Protein AF-A0A7W8DXW2-F1 (afdb_monomer)

Nearest PDB structures (foldseek):
  7f70-assembly1_A  TM=6.531E-01  e=9.860E+00  Mycobacterium tuberculosis H37Rv

Mean predicted aligned error: 8.29 Å

Structure (mmCIF, N/CA/C/O backbone):
data_AF-A0A7W8DXW2-F1
#
_entry.id   AF-A0A7W8DXW2-F1
#
loop_
_atom_site.group_PDB
_atom_site.id
_atom_site.type_symbol
_atom_site.label_atom_id
_atom_site.label_alt_id
_atom_site.label_comp_id
_atom_site.label_asym_id
_atom_site.label_entity_id
_atom_site.label_seq_id
_atom_site.pdbx_PDB_ins_code
_atom_site.Cartn_x
_atom_site.Cartn_y
_atom_site.Cartn_z
_atom_site.occupancy
_atom_site.B_iso_or_equiv
_atom_site.auth_seq_id
_atom_site.auth_comp_id
_atom_site.auth_asym_id
_atom_site.auth_atom_id
_atom_site.pdbx_PDB_model_num
ATOM 1 N N . MET A 1 1 ? 14.087 0.567 0.813 1.00 67.38 1 MET A N 1
ATOM 2 C 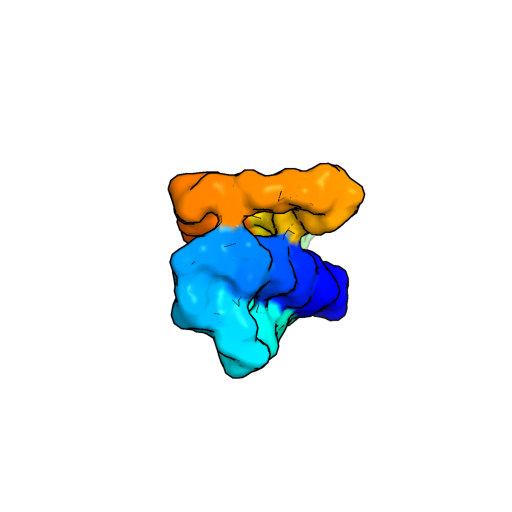CA . MET A 1 1 ? 12.805 1.213 1.202 1.00 67.38 1 MET A CA 1
ATOM 3 C C . MET A 1 1 ? 11.697 0.227 1.601 1.00 67.38 1 MET A C 1
ATOM 5 O O . MET A 1 1 ? 10.748 0.644 2.256 1.00 67.38 1 MET A O 1
ATOM 9 N N . ALA A 1 2 ? 11.820 -1.075 1.307 1.00 77.50 2 ALA A N 1
ATOM 10 C CA . ALA A 1 2 ? 10.806 -2.087 1.636 1.00 77.50 2 ALA A CA 1
ATOM 11 C C . ALA A 1 2 ? 10.396 -2.148 3.125 1.00 77.50 2 ALA A C 1
ATOM 13 O O . ALA A 1 2 ? 9.208 -2.190 3.428 1.00 77.50 2 ALA A O 1
ATOM 14 N N . MET A 1 3 ? 11.352 -2.069 4.063 1.00 78.19 3 MET A N 1
ATOM 15 C CA . MET A 1 3 ? 11.050 -2.055 5.508 1.00 78.19 3 MET A CA 1
ATOM 16 C C . MET A 1 3 ? 10.261 -0.812 5.947 1.00 78.19 3 MET A C 1
ATOM 18 O O . MET A 1 3 ? 9.395 -0.904 6.813 1.00 78.19 3 MET A O 1
ATOM 22 N N . MET A 1 4 ? 10.509 0.340 5.317 1.00 80.81 4 MET A N 1
ATOM 23 C CA . MET A 1 4 ? 9.735 1.563 5.553 1.00 80.81 4 MET A CA 1
ATOM 24 C C . MET A 1 4 ? 8.309 1.423 5.000 1.00 80.81 4 MET A C 1
ATOM 26 O O . MET A 1 4 ? 7.354 1.831 5.656 1.00 80.81 4 MET A O 1
ATOM 30 N N . GLY A 1 5 ? 8.159 0.770 3.842 1.00 78.69 5 GLY A N 1
ATOM 31 C CA . GLY A 1 5 ? 6.861 0.385 3.284 1.00 78.69 5 GLY A CA 1
ATOM 32 C C . GLY A 1 5 ? 6.086 -0.575 4.188 1.00 78.69 5 GLY A C 1
ATOM 33 O O . GLY A 1 5 ? 4.898 -0.368 4.406 1.00 78.69 5 GLY A O 1
ATOM 34 N N . ALA A 1 6 ? 6.753 -1.571 4.781 1.00 82.44 6 ALA A N 1
ATOM 35 C CA . ALA A 1 6 ? 6.140 -2.490 5.744 1.00 82.44 6 ALA A CA 1
ATOM 36 C C . ALA A 1 6 ? 5.638 -1.757 6.995 1.00 82.44 6 ALA A C 1
ATOM 38 O O . ALA A 1 6 ? 4.478 -1.908 7.376 1.00 82.44 6 ALA A O 1
ATOM 39 N N . ALA A 1 7 ? 6.485 -0.918 7.601 1.00 84.38 7 ALA A N 1
ATOM 40 C CA . ALA A 1 7 ? 6.098 -0.104 8.750 1.00 84.38 7 ALA A CA 1
ATOM 41 C C . ALA A 1 7 ? 4.913 0.816 8.409 1.00 84.38 7 ALA A C 1
ATOM 43 O O . ALA A 1 7 ? 3.934 0.862 9.149 1.00 84.38 7 ALA A O 1
ATOM 44 N N . GLY A 1 8 ? 4.948 1.479 7.248 1.00 83.19 8 GLY A N 1
ATOM 45 C CA . GLY A 1 8 ? 3.834 2.288 6.757 1.00 83.19 8 GLY A CA 1
ATOM 46 C C . GLY A 1 8 ? 2.549 1.478 6.559 1.00 83.19 8 GLY A C 1
ATOM 47 O O . GLY A 1 8 ? 1.489 1.874 7.039 1.00 83.19 8 GLY A O 1
ATOM 48 N N . GLY A 1 9 ? 2.638 0.315 5.912 1.00 82.38 9 GLY A N 1
ATOM 49 C CA . GLY A 1 9 ? 1.504 -0.583 5.700 1.00 82.38 9 GLY A CA 1
ATOM 50 C C . GLY A 1 9 ? 0.884 -1.082 7.002 1.00 82.38 9 GLY A C 1
ATOM 51 O O . GLY A 1 9 ? -0.334 -1.200 7.080 1.00 82.38 9 GLY A O 1
ATOM 52 N N . LEU A 1 10 ? 1.693 -1.289 8.046 1.00 84.50 10 LEU A N 1
ATOM 53 C CA . LEU A 1 10 ? 1.200 -1.609 9.385 1.00 84.50 10 LEU A CA 1
ATOM 54 C C . LEU A 1 10 ? 0.368 -0.464 9.983 1.00 84.50 10 LEU A C 1
ATOM 56 O O . LEU A 1 10 ? -0.689 -0.723 10.549 1.00 84.50 10 LEU A O 1
ATOM 60 N N . PHE A 1 11 ? 0.789 0.796 9.824 1.00 84.00 11 PHE A N 1
ATOM 61 C CA . PHE A 1 11 ? -0.003 1.946 10.282 1.00 84.00 11 PHE A CA 1
ATOM 62 C C . PHE A 1 11 ? -1.313 2.099 9.512 1.00 84.00 11 PHE A C 1
ATOM 64 O O . PHE A 1 11 ? -2.343 2.383 10.121 1.00 84.00 11 PHE A O 1
ATOM 71 N N . VAL A 1 12 ? -1.297 1.875 8.194 1.00 82.38 12 VAL A N 1
ATOM 72 C CA . VAL A 1 12 ? -2.527 1.870 7.387 1.00 82.38 12 VAL A CA 1
ATOM 73 C C . VAL A 1 12 ? -3.462 0.771 7.860 1.00 82.38 12 VAL A C 1
ATOM 75 O O . VAL A 1 12 ? -4.630 1.024 8.125 1.00 82.38 12 VAL A O 1
ATOM 78 N N . ALA A 1 13 ? -2.946 -0.435 8.048 1.00 83.69 13 ALA A N 1
ATOM 79 C CA . ALA A 1 13 ? -3.723 -1.553 8.543 1.00 83.69 13 ALA A CA 1
ATOM 80 C C . ALA A 1 13 ? -4.303 -1.313 9.948 1.00 83.69 13 ALA A C 1
ATOM 82 O O . ALA A 1 13 ? -5.477 -1.585 10.184 1.00 83.69 13 ALA A O 1
ATOM 83 N N . ALA A 1 14 ? -3.518 -0.742 10.863 1.00 84.12 14 ALA A N 1
ATOM 84 C CA . ALA A 1 14 ? -3.984 -0.366 12.194 1.00 84.12 14 ALA A CA 1
ATOM 85 C C . ALA A 1 14 ? -5.082 0.711 12.137 1.00 84.12 14 ALA A C 1
ATOM 87 O O . ALA A 1 14 ? -6.058 0.644 12.882 1.00 84.12 14 ALA A O 1
ATOM 88 N N . HIS A 1 15 ? -4.959 1.681 11.227 1.00 82.44 15 HIS A N 1
ATOM 89 C CA . HIS A 1 15 ? -5.999 2.677 10.982 1.00 82.44 15 HIS A CA 1
ATOM 90 C C . HIS A 1 15 ? -7.285 2.040 10.437 1.00 82.44 15 HIS A C 1
ATOM 92 O O . HIS A 1 15 ? -8.373 2.356 10.914 1.00 82.44 15 HIS A O 1
ATOM 98 N N . LEU A 1 16 ? -7.165 1.107 9.487 1.00 82.00 16 LEU A N 1
ATOM 99 C CA . LEU A 1 16 ? -8.301 0.366 8.936 1.00 82.00 16 LEU A CA 1
ATOM 100 C C . LEU A 1 16 ? -9.003 -0.487 10.004 1.00 82.00 16 LEU A C 1
ATOM 102 O O . LEU A 1 16 ? -10.231 -0.519 10.037 1.00 82.00 16 LEU A O 1
ATOM 106 N N . GLY A 1 17 ? -8.242 -1.102 10.912 1.00 78.88 17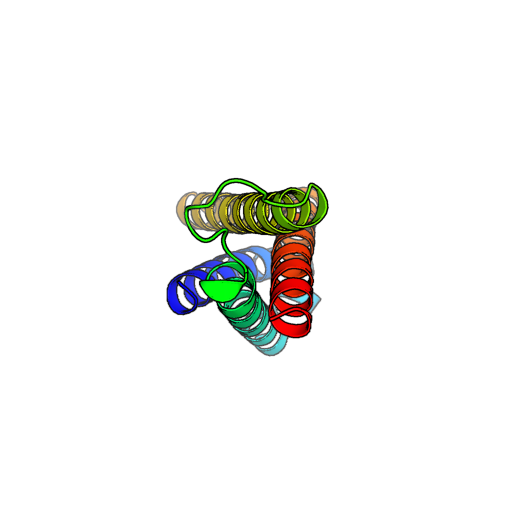 GLY A N 1
ATOM 107 C CA . GLY A 1 17 ? -8.773 -1.892 12.023 1.00 78.88 17 GLY A CA 1
ATOM 108 C C . GLY A 1 17 ? -9.462 -1.080 13.126 1.00 78.88 17 GLY A C 1
ATOM 109 O O . GLY A 1 17 ? -10.246 -1.643 13.884 1.00 78.88 17 GLY A O 1
ATOM 110 N N . ARG A 1 18 ? -9.219 0.238 13.209 1.00 77.12 18 ARG A N 1
ATOM 111 C CA . ARG A 1 18 ? -9.979 1.162 14.079 1.00 77.12 18 ARG A CA 1
ATOM 112 C C . ARG A 1 18 ? -11.321 1.589 13.470 1.00 77.12 18 ARG A C 1
ATOM 114 O O . ARG A 1 18 ? -12.130 2.194 14.171 1.00 77.12 18 ARG A O 1
ATOM 121 N N . GLY A 1 19 ? -11.541 1.345 12.178 1.00 69.50 19 GLY A N 1
ATOM 122 C CA . GLY A 1 19 ? -12.797 1.660 11.500 1.00 69.50 19 GLY A CA 1
ATOM 123 C C . GLY A 1 19 ? -13.908 0.663 11.838 1.00 69.50 19 GLY A C 1
ATOM 124 O O . GLY A 1 19 ? -13.654 -0.456 12.268 1.00 69.50 19 GLY A O 1
ATOM 125 N N . SER A 1 20 ? -15.162 1.039 11.584 1.00 61.94 20 SER A N 1
ATOM 126 C CA . SER A 1 20 ? -16.353 0.215 11.865 1.00 61.94 20 SER A CA 1
ATOM 127 C C . SER A 1 20 ? -16.544 -1.001 10.940 1.00 61.94 20 SER A C 1
ATOM 129 O O . SER A 1 20 ? -17.627 -1.579 10.889 1.00 61.94 20 SER A O 1
ATOM 131 N N . VAL A 1 21 ? -15.512 -1.392 10.187 1.00 64.38 21 VAL A N 1
ATOM 132 C CA . VAL A 1 21 ? -15.542 -2.542 9.278 1.00 64.38 21 VAL A CA 1
ATOM 133 C C . VAL A 1 21 ? -14.830 -3.707 9.960 1.00 64.38 21 VAL A C 1
ATOM 135 O O . VAL A 1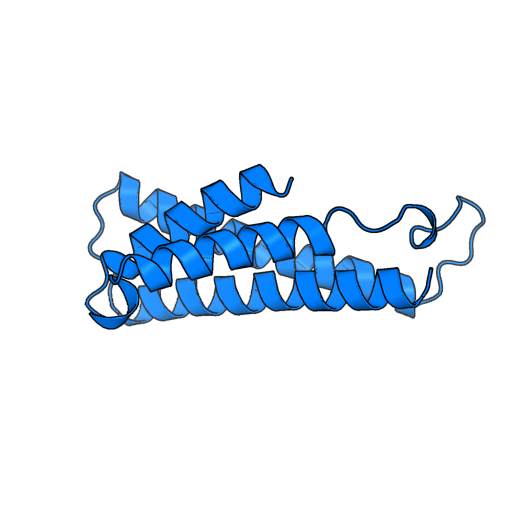 21 ? -13.606 -3.803 9.907 1.00 64.38 21 VAL A O 1
ATOM 138 N N . GLU A 1 22 ? -15.595 -4.610 10.577 1.00 67.94 22 GLU A N 1
ATOM 139 C CA . GLU A 1 22 ? -15.068 -5.740 11.368 1.00 67.94 22 GLU A CA 1
ATOM 140 C C . GLU A 1 22 ? -14.035 -6.585 10.606 1.00 67.94 22 GLU A C 1
ATOM 142 O O . GLU A 1 22 ? -13.041 -7.032 11.176 1.00 67.94 22 GLU A O 1
ATOM 147 N N . LEU A 1 23 ? -14.213 -6.739 9.288 1.00 66.19 23 LEU A N 1
ATOM 148 C CA . LEU A 1 23 ? -13.301 -7.502 8.436 1.00 66.19 23 LEU A CA 1
ATOM 149 C C . LEU A 1 23 ? -11.881 -6.905 8.375 1.00 66.19 23 LEU A C 1
ATOM 151 O O . LEU A 1 23 ? -10.914 -7.642 8.208 1.00 66.19 23 LEU A O 1
ATOM 155 N N . LEU A 1 24 ? -11.733 -5.586 8.517 1.00 74.00 24 LEU A N 1
ATOM 156 C CA . LEU A 1 24 ? -10.435 -4.906 8.428 1.00 74.00 24 LEU A CA 1
ATOM 157 C C . LEU A 1 24 ? -9.636 -4.960 9.739 1.00 74.00 24 LEU A C 1
ATOM 159 O O . LEU A 1 24 ? -8.432 -4.709 9.726 1.00 74.00 24 LEU A O 1
ATOM 163 N N . GLY A 1 25 ? -10.283 -5.313 10.853 1.00 73.94 25 GLY A N 1
ATOM 164 C CA . GLY A 1 25 ? -9.648 -5.438 12.166 1.00 73.94 25 GLY A CA 1
ATOM 165 C C . GLY A 1 25 ? -8.957 -6.778 12.415 1.00 73.94 25 GLY A C 1
ATOM 166 O O . GLY A 1 25 ? -8.231 -6.914 13.400 1.00 73.94 25 GLY A O 1
ATOM 167 N N . PHE A 1 26 ? -9.149 -7.780 11.549 1.00 82.69 26 PHE A N 1
ATOM 168 C CA . PHE A 1 26 ? -8.542 -9.091 11.767 1.00 82.69 26 PHE A CA 1
ATOM 169 C C . PHE A 1 26 ? -7.006 -9.030 11.662 1.00 82.69 26 PHE A C 1
ATOM 171 O O . PHE A 1 26 ? -6.481 -8.519 10.668 1.00 82.69 26 PHE A O 1
ATOM 178 N N . PRO A 1 27 ? -6.261 -9.650 12.602 1.00 77.38 27 PRO A N 1
ATOM 179 C CA . PRO A 1 27 ? -4.796 -9.670 12.574 1.00 77.38 27 PRO A CA 1
ATOM 180 C C . PRO A 1 27 ? -4.207 -10.191 11.257 1.00 77.38 27 PRO A C 1
ATOM 182 O O . PRO A 1 27 ? -3.169 -9.713 10.808 1.00 77.38 27 PRO A O 1
ATOM 185 N N . VAL A 1 28 ? -4.892 -11.139 10.605 1.00 80.62 28 VAL A N 1
ATOM 186 C CA . VAL A 1 28 ? -4.480 -11.677 9.300 1.00 80.62 28 VAL A CA 1
ATOM 187 C C . VAL A 1 28 ? -4.572 -10.637 8.181 1.00 80.62 28 VAL A C 1
ATOM 189 O O . VAL A 1 28 ? -3.695 -10.594 7.324 1.00 80.62 28 VAL A O 1
ATOM 192 N N . VAL A 1 29 ? -5.584 -9.765 8.203 1.00 78.31 29 VAL A N 1
ATOM 193 C CA . VAL A 1 29 ? -5.751 -8.692 7.209 1.00 78.31 29 VAL A CA 1
ATOM 194 C C . VAL A 1 29 ? -4.690 -7.620 7.415 1.00 78.31 29 VAL A C 1
ATOM 196 O O . VAL A 1 29 ? -4.101 -7.142 6.447 1.00 78.31 29 VAL A O 1
ATOM 199 N N . ILE A 1 30 ? -4.377 -7.314 8.676 1.00 81.56 30 ILE A N 1
ATOM 200 C CA . ILE A 1 30 ? -3.305 -6.386 9.032 1.00 81.56 30 ILE A CA 1
ATOM 201 C C . ILE A 1 30 ? -1.951 -6.907 8.541 1.00 81.56 30 ILE A C 1
ATOM 203 O O . ILE A 1 30 ? -1.231 -6.199 7.836 1.00 81.56 30 ILE A O 1
ATOM 207 N N . LEU A 1 31 ? -1.641 -8.171 8.839 1.00 81.00 31 LEU A N 1
ATOM 208 C CA . LEU A 1 31 ? -0.418 -8.826 8.385 1.00 81.00 31 LEU A CA 1
ATOM 209 C C . LEU A 1 31 ? -0.327 -8.857 6.852 1.00 81.00 31 LEU A C 1
ATOM 211 O O . LEU A 1 31 ? 0.720 -8.537 6.288 1.00 81.00 31 LEU A O 1
ATOM 215 N N . ALA A 1 32 ? -1.426 -9.197 6.174 1.00 82.94 32 ALA A N 1
ATOM 216 C CA . ALA A 1 32 ? -1.487 -9.226 4.718 1.00 82.94 32 ALA A CA 1
ATOM 217 C C . ALA A 1 32 ? -1.226 -7.842 4.108 1.00 82.94 32 ALA A C 1
ATOM 219 O O . ALA A 1 32 ? -0.431 -7.735 3.178 1.00 82.94 32 ALA A O 1
ATOM 220 N N . ALA A 1 33 ? -1.825 -6.778 4.651 1.00 83.69 33 ALA A N 1
ATOM 221 C CA . ALA A 1 33 ? -1.605 -5.408 4.190 1.00 83.69 33 ALA A CA 1
ATOM 222 C C . ALA A 1 33 ? -0.150 -4.950 4.392 1.00 83.69 33 ALA A C 1
ATOM 224 O O . ALA A 1 33 ? 0.430 -4.338 3.494 1.00 83.69 33 ALA A O 1
ATOM 225 N N . THR A 1 34 ? 0.473 -5.295 5.523 1.00 81.38 34 THR A N 1
ATOM 226 C CA . THR A 1 34 ? 1.895 -5.025 5.788 1.00 81.38 34 THR A CA 1
ATOM 227 C C . THR A 1 34 ? 2.814 -5.742 4.798 1.00 81.38 34 THR A C 1
ATOM 229 O O . THR A 1 34 ? 3.709 -5.116 4.226 1.00 81.38 34 THR A O 1
ATOM 232 N N . ILE A 1 35 ? 2.589 -7.037 4.553 1.00 83.31 35 ILE A N 1
ATOM 233 C CA . ILE A 1 35 ? 3.371 -7.824 3.585 1.00 83.31 35 ILE A CA 1
ATOM 234 C C . ILE A 1 35 ? 3.161 -7.288 2.167 1.00 83.31 35 ILE A C 1
ATOM 236 O O . ILE A 1 35 ? 4.110 -7.143 1.401 1.00 83.31 35 ILE A O 1
ATOM 240 N N . TYR A 1 36 ? 1.926 -6.942 1.819 1.00 83.75 36 TYR A N 1
ATOM 241 C CA . TYR A 1 36 ? 1.590 -6.368 0.526 1.00 83.75 36 TYR A CA 1
ATOM 242 C C . TYR A 1 36 ? 2.331 -5.045 0.277 1.00 83.75 36 TYR A C 1
ATOM 244 O O . TYR A 1 36 ? 2.939 -4.860 -0.778 1.00 83.75 36 TYR A O 1
ATOM 252 N N . ALA 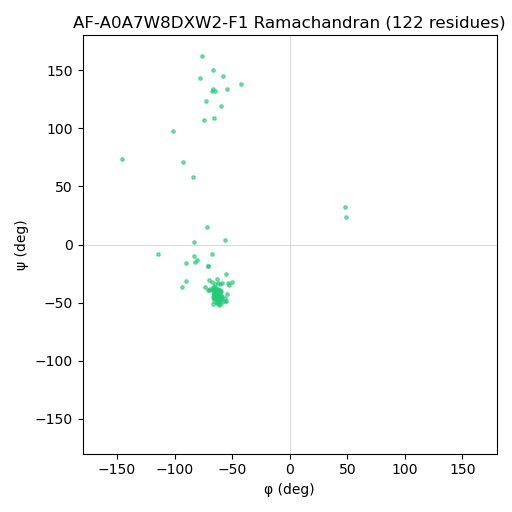A 1 37 ? 2.377 -4.167 1.283 1.00 82.69 37 ALA A N 1
ATOM 253 C CA . ALA A 1 37 ? 3.148 -2.926 1.252 1.00 82.69 37 ALA A CA 1
ATOM 254 C C . ALA A 1 37 ? 4.650 -3.175 1.084 1.00 82.69 37 ALA A C 1
ATOM 256 O O . ALA A 1 37 ? 5.301 -2.524 0.267 1.00 82.69 37 ALA A O 1
ATOM 257 N N . PHE A 1 38 ? 5.193 -4.133 1.842 1.00 81.31 38 PHE A N 1
ATOM 258 C CA . PHE A 1 38 ? 6.592 -4.542 1.749 1.00 81.31 38 PHE A CA 1
ATOM 259 C C . PHE A 1 38 ? 6.942 -4.967 0.321 1.00 81.31 38 PHE A C 1
ATOM 261 O O . PHE A 1 38 ? 7.916 -4.474 -0.247 1.00 81.31 38 PHE A O 1
ATOM 268 N N . ILE A 1 39 ? 6.113 -5.828 -0.276 1.00 80.31 39 ILE A N 1
ATOM 269 C CA . ILE A 1 39 ? 6.292 -6.313 -1.645 1.00 80.31 39 ILE A CA 1
ATOM 270 C C . ILE A 1 39 ? 6.221 -5.153 -2.640 1.00 80.31 39 ILE A C 1
ATOM 272 O O . ILE A 1 39 ? 7.086 -5.057 -3.504 1.00 80.31 39 ILE A O 1
ATOM 276 N N . GLY A 1 40 ? 5.244 -4.249 -2.528 1.00 79.69 40 GLY A N 1
ATOM 277 C CA . GLY A 1 40 ? 5.142 -3.115 -3.451 1.00 79.69 40 GLY A CA 1
ATOM 278 C C . GLY A 1 40 ? 6.329 -2.166 -3.383 1.00 79.69 40 GLY A C 1
ATOM 279 O O . GLY A 1 40 ? 6.915 -1.865 -4.420 1.00 79.69 40 GLY A O 1
ATOM 280 N N . PHE A 1 41 ? 6.749 -1.782 -2.177 1.00 77.38 41 PHE A N 1
ATOM 281 C CA . PHE A 1 41 ? 7.899 -0.895 -1.999 1.00 77.38 41 PHE A CA 1
ATOM 282 C C . PHE A 1 41 ? 9.216 -1.559 -2.404 1.00 77.38 41 PHE A C 1
ATOM 284 O O . PHE A 1 41 ? 10.109 -0.873 -2.892 1.00 77.38 41 PHE A O 1
ATOM 291 N N . TYR A 1 42 ? 9.347 -2.876 -2.228 1.00 76.00 42 TYR A N 1
ATOM 292 C CA . TYR A 1 42 ? 10.486 -3.628 -2.750 1.00 76.00 42 TYR A CA 1
ATOM 293 C C . TYR A 1 42 ? 10.472 -3.650 -4.281 1.00 76.00 42 TYR A C 1
ATOM 295 O O . TYR A 1 42 ? 11.440 -3.285 -4.935 1.00 76.00 42 TYR A O 1
ATOM 303 N N . LEU A 1 43 ? 9.343 -4.033 -4.876 1.00 72.94 43 LEU A N 1
ATOM 304 C CA . LEU A 1 43 ? 9.257 -4.258 -6.310 1.00 72.94 43 LEU A CA 1
ATOM 305 C C . LEU A 1 43 ? 9.271 -2.963 -7.127 1.00 72.94 43 LEU A C 1
ATOM 307 O O . LEU A 1 43 ? 9.821 -3.000 -8.228 1.00 72.94 43 LEU A O 1
ATOM 311 N N . GLY A 1 44 ? 8.650 -1.885 -6.644 1.00 68.75 44 GLY A N 1
ATOM 312 C CA . GLY A 1 44 ? 8.455 -0.638 -7.387 1.00 68.75 44 GLY A CA 1
ATOM 313 C C . GLY A 1 44 ? 9.570 0.395 -7.227 1.00 68.75 44 GLY A C 1
ATOM 314 O O . GLY A 1 44 ? 9.816 1.145 -8.173 1.00 68.75 44 GLY A O 1
ATOM 315 N N . ILE A 1 45 ? 10.240 0.443 -6.068 1.00 65.88 45 ILE A N 1
ATOM 316 C CA . ILE A 1 45 ? 11.304 1.426 -5.793 1.00 65.88 45 ILE A CA 1
ATOM 317 C C . ILE A 1 45 ? 12.688 0.860 -6.129 1.00 65.88 45 ILE A C 1
ATOM 319 O O . ILE A 1 45 ? 13.505 1.588 -6.687 1.00 65.88 45 ILE A O 1
ATOM 323 N N . ASP A 1 46 ? 12.940 -0.432 -5.884 1.00 61.97 46 ASP A N 1
ATOM 324 C CA . ASP A 1 46 ? 14.189 -1.092 -6.297 1.00 61.97 46 ASP A CA 1
ATOM 325 C C . ASP A 1 46 ? 14.079 -1.563 -7.763 1.00 61.97 46 ASP A C 1
ATOM 327 O O . ASP A 1 46 ? 14.156 -2.754 -8.088 1.00 61.97 46 ASP A O 1
ATOM 331 N N . LEU A 1 47 ? 13.818 -0.615 -8.671 1.00 62.03 47 LEU A N 1
ATOM 332 C CA . LEU A 1 47 ? 13.856 -0.868 -10.110 1.00 62.03 47 LEU A CA 1
ATOM 333 C C . LEU A 1 47 ? 15.314 -1.150 -10.524 1.00 62.03 47 LEU A C 1
ATOM 335 O O . LEU A 1 47 ? 16.196 -0.384 -10.129 1.00 62.03 47 LEU A O 1
ATOM 339 N N . PRO A 1 48 ? 15.600 -2.212 -11.307 1.00 55.19 48 PRO A N 1
ATOM 340 C CA . PRO A 1 48 ? 16.960 -2.497 -11.752 1.00 55.19 48 PRO A CA 1
ATOM 341 C C . PRO A 1 48 ? 17.565 -1.278 -12.469 1.00 55.19 48 PRO A C 1
ATOM 343 O O . PRO A 1 48 ? 16.896 -0.716 -13.342 1.00 55.19 48 PRO A O 1
ATOM 346 N N . PRO A 1 49 ? 18.815 -0.882 -12.159 1.00 55.19 49 PRO A N 1
ATOM 347 C CA . PRO A 1 49 ? 19.497 0.223 -12.835 1.00 55.19 49 PRO A CA 1
ATOM 348 C C . PRO A 1 49 ? 19.567 0.054 -14.356 1.00 55.19 49 PRO A C 1
ATOM 350 O O . PRO A 1 49 ? 19.612 1.046 -15.069 1.00 55.19 49 PRO A O 1
ATOM 353 N N . ASP A 1 50 ? 19.511 -1.182 -14.855 1.00 52.16 50 ASP A N 1
ATOM 3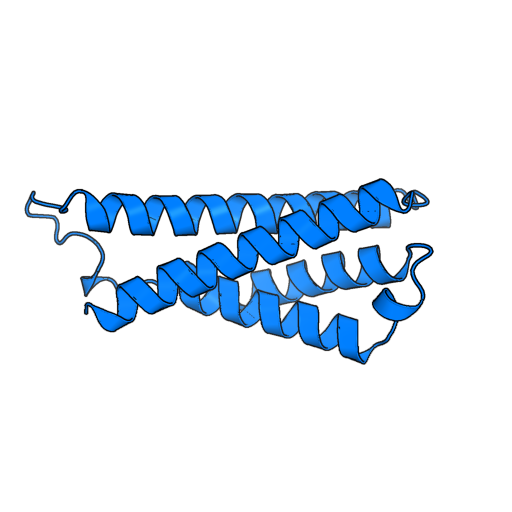54 C CA . ASP A 1 50 ? 19.510 -1.490 -16.290 1.00 52.16 50 ASP A CA 1
ATOM 355 C C . ASP A 1 50 ? 18.196 -1.102 -16.997 1.00 52.16 50 ASP A C 1
ATOM 357 O O . ASP A 1 50 ? 18.168 -0.942 -18.217 1.00 52.16 50 ASP A O 1
ATOM 361 N N . ALA A 1 51 ? 17.111 -0.902 -16.238 1.00 51.62 51 ALA A N 1
ATOM 362 C CA . ALA A 1 51 ? 15.858 -0.322 -16.724 1.00 51.62 51 ALA A CA 1
ATOM 363 C C . ALA A 1 51 ? 15.826 1.214 -16.587 1.00 51.62 51 ALA A C 1
ATOM 365 O O . ALA A 1 51 ? 14.988 1.866 -17.219 1.00 51.62 51 ALA A O 1
ATOM 366 N N . ALA A 1 52 ? 16.721 1.798 -15.782 1.00 52.16 52 ALA A N 1
ATOM 367 C CA . ALA A 1 52 ? 16.964 3.233 -15.775 1.00 52.16 52 ALA A CA 1
ATOM 368 C C . ALA A 1 52 ? 17.849 3.586 -16.983 1.00 52.16 52 ALA A C 1
ATOM 370 O O . ALA A 1 52 ? 18.718 2.799 -17.364 1.00 52.16 52 ALA A O 1
ATOM 371 N N . PRO A 1 53 ? 17.648 4.740 -17.640 1.00 48.22 53 PRO A N 1
ATOM 372 C CA . PRO A 1 53 ? 18.468 5.091 -18.784 1.00 48.22 53 PRO A CA 1
ATOM 373 C C . PRO A 1 53 ? 19.927 5.158 -18.321 1.00 48.22 53 PRO A C 1
ATOM 375 O O . PRO A 1 53 ? 20.281 6.005 -17.498 1.00 48.22 53 PRO A O 1
ATOM 378 N N . ARG A 1 54 ? 20.791 4.308 -18.898 1.00 48.19 54 ARG A N 1
ATOM 379 C CA . ARG A 1 54 ? 22.197 4.683 -19.097 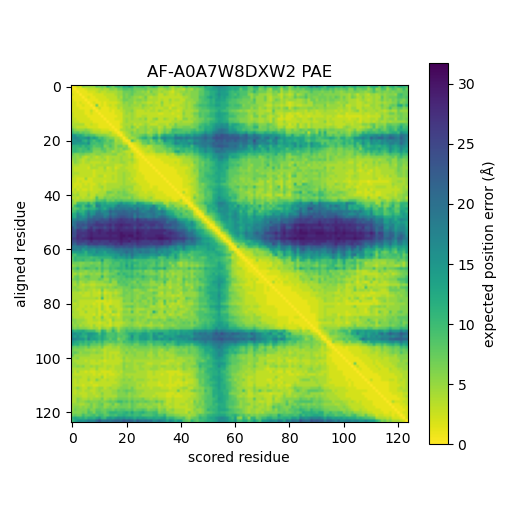1.00 48.19 54 ARG A CA 1
ATOM 380 C C . ARG A 1 54 ? 22.178 6.129 -19.587 1.00 48.19 54 ARG A C 1
ATOM 382 O O . ARG A 1 54 ? 21.329 6.472 -20.409 1.00 48.19 54 ARG A O 1
ATOM 389 N N . ALA A 1 55 ? 23.086 6.960 -19.088 1.00 51.41 55 ALA A N 1
ATOM 390 C CA . ALA A 1 55 ? 23.153 8.399 -19.359 1.00 51.41 55 ALA A CA 1
ATOM 391 C C . ALA A 1 55 ? 23.245 8.784 -20.862 1.00 51.41 55 ALA A C 1
ATOM 393 O O . ALA A 1 55 ? 23.294 9.962 -21.199 1.00 51.41 55 ALA A O 1
ATOM 394 N N . ASP A 1 56 ? 23.174 7.806 -21.763 1.00 45.19 56 ASP A N 1
ATOM 395 C CA . ASP A 1 56 ? 23.101 7.916 -23.209 1.00 45.19 56 ASP A CA 1
ATOM 396 C C . ASP A 1 56 ? 21.633 7.918 -23.705 1.00 45.19 56 ASP A C 1
ATOM 398 O O . ASP A 1 56 ? 21.106 6.976 -24.290 1.00 45.19 56 ASP A O 1
ATOM 402 N N . ASN A 1 57 ? 20.947 9.027 -23.432 1.00 50.94 57 ASN A N 1
ATOM 403 C CA . ASN A 1 57 ? 20.114 9.791 -24.375 1.00 50.94 57 ASN A CA 1
ATOM 404 C C . ASN A 1 57 ? 19.045 9.143 -25.291 1.00 50.94 57 ASN A C 1
ATOM 406 O O . ASN A 1 57 ? 18.632 9.813 -26.232 1.00 50.94 57 ASN A O 1
ATOM 410 N N . VAL A 1 58 ? 18.464 7.968 -25.015 1.00 51.72 58 VAL A N 1
ATOM 411 C CA . VAL A 1 58 ? 17.123 7.624 -25.563 1.00 51.72 58 VAL A CA 1
ATOM 412 C C . VAL A 1 58 ? 16.305 6.769 -24.584 1.00 51.72 58 VAL A C 1
ATOM 414 O O . VAL A 1 58 ? 16.075 5.578 -24.790 1.00 51.72 58 VAL A O 1
ATOM 417 N N . ALA A 1 59 ? 15.796 7.376 -23.509 1.00 55.28 59 ALA A N 1
ATOM 418 C CA . ALA A 1 59 ? 14.734 6.745 -22.728 1.00 55.28 59 ALA A CA 1
ATOM 419 C C . ALA A 1 59 ? 13.471 6.658 -23.602 1.00 55.28 59 ALA A C 1
ATOM 421 O O . ALA A 1 59 ? 12.851 7.680 -23.911 1.00 55.28 59 ALA A O 1
ATOM 422 N N . THR A 1 60 ? 13.085 5.454 -24.036 1.00 61.97 60 THR A N 1
ATOM 423 C CA . THR A 1 60 ? 11.847 5.295 -24.812 1.00 61.97 60 THR A CA 1
ATOM 424 C C . THR A 1 60 ? 10.653 5.823 -23.997 1.00 61.97 60 THR A C 1
ATOM 426 O O . THR A 1 60 ? 10.631 5.660 -22.772 1.00 61.97 60 THR A O 1
ATOM 429 N N . PRO A 1 61 ? 9.625 6.431 -24.625 1.00 63.50 61 PRO A N 1
ATOM 430 C CA . PRO A 1 61 ? 8.477 7.000 -23.910 1.00 63.50 61 PRO A CA 1
ATOM 431 C C . PRO A 1 61 ? 7.845 6.033 -22.898 1.00 63.50 61 PRO A C 1
ATOM 433 O O . PRO A 1 61 ? 7.382 6.451 -21.841 1.00 63.50 61 PRO A O 1
ATOM 436 N N . ARG A 1 62 ? 7.879 4.727 -23.193 1.00 63.34 62 ARG A N 1
ATOM 437 C CA . ARG A 1 62 ? 7.396 3.648 -22.321 1.00 63.34 62 ARG A CA 1
ATOM 438 C C . ARG A 1 62 ? 8.170 3.510 -21.007 1.00 63.34 62 ARG A C 1
ATOM 440 O O . ARG A 1 62 ? 7.525 3.314 -19.985 1.00 63.34 62 ARG A O 1
ATOM 447 N N . VAL A 1 63 ? 9.497 3.640 -21.007 1.00 66.31 63 VAL A N 1
ATOM 448 C CA . VAL A 1 63 ? 10.311 3.569 -19.774 1.00 66.31 63 VAL A CA 1
ATOM 449 C C . VAL A 1 63 ? 9.959 4.733 -18.846 1.00 66.31 63 VAL A C 1
ATOM 451 O O . VAL A 1 63 ? 9.673 4.530 -17.669 1.00 66.31 63 VAL A O 1
ATOM 454 N N . LYS A 1 64 ? 9.813 5.937 -19.413 1.00 69.00 64 LYS A N 1
ATOM 455 C CA . LYS A 1 64 ? 9.370 7.136 -18.685 1.00 69.00 64 LYS A CA 1
ATOM 456 C C . LYS A 1 64 ? 7.954 7.000 -18.105 1.00 69.00 64 LYS A C 1
ATOM 458 O O . LYS A 1 64 ? 7.665 7.557 -17.048 1.00 69.00 64 LYS A O 1
ATOM 463 N N . TRP A 1 65 ? 7.056 6.274 -18.777 1.00 71.50 65 TRP A N 1
ATOM 464 C CA . TRP A 1 65 ? 5.718 5.973 -18.249 1.00 71.50 65 TRP A CA 1
ATOM 465 C C . TRP A 1 65 ? 5.749 4.986 -17.077 1.00 71.50 65 TRP A C 1
ATOM 467 O O . TRP A 1 65 ? 5.006 5.185 -16.119 1.00 71.50 65 TRP A O 1
ATOM 477 N N . ILE A 1 66 ? 6.605 3.959 -17.126 1.00 73.06 66 ILE A N 1
ATOM 478 C CA . ILE A 1 66 ? 6.754 2.965 -16.048 1.00 73.06 66 ILE A CA 1
ATOM 479 C C . ILE A 1 66 ? 7.274 3.634 -14.770 1.00 73.06 66 ILE A C 1
ATOM 481 O O . ILE A 1 66 ? 6.723 3.422 -13.691 1.00 73.06 66 ILE A O 1
ATOM 485 N N . GLU A 1 67 ? 8.275 4.504 -14.899 1.00 74.00 67 GLU A N 1
ATOM 486 C CA . GLU A 1 67 ? 8.826 5.267 -13.777 1.00 74.00 67 GLU A CA 1
ATOM 487 C C . GLU A 1 67 ? 7.779 6.203 -13.153 1.00 74.00 67 GLU A C 1
ATOM 489 O O . GLU A 1 67 ? 7.578 6.200 -11.938 1.00 74.00 67 GLU A O 1
ATOM 494 N N . ARG A 1 68 ? 7.028 6.941 -13.984 1.00 72.31 68 ARG A N 1
ATOM 495 C CA . ARG A 1 68 ? 5.925 7.801 -13.522 1.00 72.31 68 ARG A CA 1
ATOM 496 C C . ARG A 1 68 ? 4.838 7.018 -12.789 1.00 72.31 68 ARG A C 1
ATOM 498 O O . ARG A 1 68 ? 4.334 7.506 -11.783 1.00 72.31 68 ARG A O 1
ATOM 505 N N . LEU A 1 69 ? 4.496 5.822 -13.273 1.00 78.38 69 LEU A N 1
ATOM 506 C CA . LEU A 1 69 ? 3.491 4.960 -12.652 1.00 78.38 69 LEU A CA 1
ATOM 507 C C . LEU A 1 69 ? 3.946 4.466 -11.269 1.00 78.38 69 LEU A C 1
ATOM 509 O O . LEU A 1 69 ? 3.167 4.503 -10.313 1.00 78.38 69 LEU A O 1
ATOM 513 N N . SER A 1 70 ? 5.218 4.072 -11.140 1.00 78.62 70 SER A N 1
ATOM 514 C CA . SER A 1 70 ? 5.800 3.689 -9.847 1.00 78.62 70 SER A CA 1
ATOM 515 C C . SER A 1 70 ? 5.851 4.871 -8.870 1.00 78.62 70 SER A C 1
ATOM 517 O O . SER A 1 70 ? 5.450 4.748 -7.709 1.00 78.62 70 SER A O 1
ATOM 519 N N . ALA A 1 71 ? 6.252 6.053 -9.351 1.00 77.31 71 ALA A N 1
ATOM 520 C CA . ALA A 1 71 ? 6.282 7.276 -8.553 1.00 77.31 71 ALA A CA 1
ATOM 521 C C . ALA A 1 71 ? 4.881 7.672 -8.057 1.00 77.31 71 ALA A C 1
ATOM 523 O O . ALA A 1 71 ? 4.709 7.959 -6.871 1.00 77.31 71 ALA A O 1
ATOM 524 N N . SER A 1 72 ? 3.857 7.613 -8.919 1.00 75.81 72 SER A N 1
ATOM 525 C CA . SER A 1 72 ? 2.470 7.853 -8.501 1.00 75.81 72 SER A CA 1
ATOM 526 C C . SER A 1 72 ? 1.992 6.824 -7.478 1.00 75.81 72 SER A C 1
ATOM 528 O O . SER A 1 72 ? 1.363 7.193 -6.488 1.00 75.81 72 SER A O 1
ATOM 530 N N . GLY A 1 73 ? 2.344 5.547 -7.658 1.00 79.00 73 GLY A N 1
ATOM 531 C CA . GLY A 1 73 ? 1.996 4.498 -6.704 1.00 79.00 73 GLY A CA 1
ATOM 532 C C . GLY A 1 73 ? 2.647 4.707 -5.334 1.00 79.00 73 GLY A C 1
ATOM 533 O O . GLY A 1 73 ? 2.019 4.483 -4.299 1.00 79.00 73 GLY A O 1
ATOM 534 N N . THR A 1 74 ? 3.890 5.192 -5.314 1.00 82.12 74 THR A N 1
ATOM 535 C CA . THR A 1 74 ? 4.613 5.563 -4.086 1.00 82.12 74 THR A CA 1
ATOM 536 C C . THR A 1 74 ? 3.960 6.746 -3.392 1.00 82.12 74 THR A C 1
ATOM 538 O O . THR A 1 74 ? 3.745 6.699 -2.182 1.00 82.12 74 THR A O 1
ATOM 541 N N . PHE A 1 75 ? 3.563 7.767 -4.151 1.00 76.31 75 PHE A N 1
ATOM 542 C CA . PHE A 1 75 ? 2.871 8.935 -3.618 1.00 76.31 75 PHE A CA 1
ATOM 543 C C . PHE A 1 75 ? 1.542 8.567 -2.942 1.00 76.31 75 PHE A C 1
ATOM 545 O O . PHE A 1 75 ? 1.331 8.928 -1.786 1.00 76.31 75 PHE A O 1
ATOM 552 N N . PHE A 1 76 ? 0.670 7.806 -3.615 1.00 75.62 76 PHE A N 1
ATOM 553 C CA . PHE A 1 76 ? -0.620 7.406 -3.037 1.00 75.62 76 PHE A CA 1
ATOM 554 C C . PHE A 1 76 ? -0.461 6.509 -1.807 1.00 75.62 76 PHE A C 1
ATOM 556 O O . PHE A 1 76 ? -1.162 6.707 -0.814 1.00 75.62 76 PHE A O 1
ATOM 563 N N . ALA A 1 77 ? 0.488 5.569 -1.834 1.00 83.06 77 ALA A N 1
ATOM 564 C CA . ALA A 1 77 ? 0.768 4.730 -0.675 1.00 83.06 77 ALA A CA 1
ATOM 565 C C . ALA A 1 77 ? 1.284 5.564 0.511 1.00 83.06 77 ALA A C 1
ATOM 567 O O . ALA A 1 77 ? 0.769 5.433 1.618 1.00 83.06 77 ALA A O 1
ATOM 568 N N . ALA A 1 78 ? 2.243 6.468 0.285 1.00 82.12 78 ALA A N 1
ATOM 569 C CA . ALA A 1 78 ? 2.780 7.343 1.327 1.00 82.12 78 ALA A CA 1
ATOM 570 C C . ALA A 1 78 ? 1.720 8.298 1.898 1.00 82.12 78 ALA A C 1
ATOM 572 O O . ALA A 1 78 ? 1.667 8.500 3.110 1.00 82.12 78 ALA A O 1
ATOM 573 N N . LEU A 1 79 ? 0.840 8.839 1.050 1.00 79.62 79 LEU A N 1
ATOM 574 C CA . LEU A 1 79 ? -0.271 9.683 1.483 1.00 79.62 79 LEU A CA 1
ATOM 575 C C . LEU A 1 79 ? -1.234 8.913 2.396 1.00 79.62 79 LEU A C 1
ATOM 577 O O . LEU A 1 79 ? -1.618 9.419 3.447 1.00 79.62 79 LEU A O 1
ATOM 581 N N . ALA A 1 80 ? -1.584 7.675 2.040 1.00 82.94 80 ALA A N 1
ATOM 582 C CA . ALA A 1 80 ? -2.441 6.838 2.874 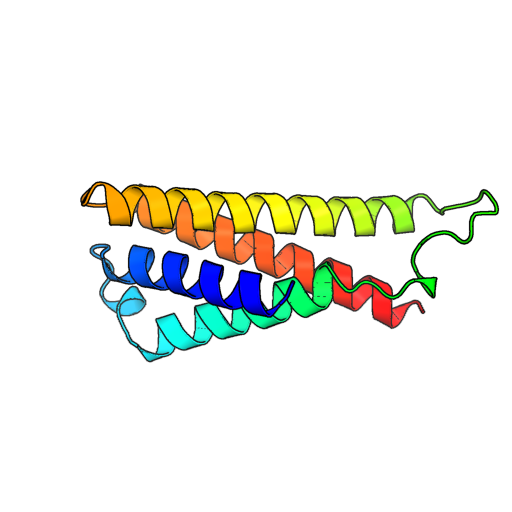1.00 82.94 80 ALA A CA 1
ATOM 583 C C . ALA A 1 80 ? -1.792 6.501 4.228 1.00 82.94 80 ALA A C 1
ATOM 585 O O . ALA A 1 80 ? -2.468 6.540 5.259 1.00 82.94 80 ALA A O 1
ATOM 586 N N . VAL A 1 81 ? -0.480 6.233 4.245 1.00 87.25 81 VAL A N 1
ATOM 587 C CA . VAL A 1 81 ? 0.298 6.050 5.484 1.00 87.25 81 VAL A CA 1
ATOM 588 C C . VAL A 1 81 ? 0.253 7.311 6.341 1.00 87.25 81 VAL A C 1
ATOM 590 O O . VAL A 1 81 ? -0.045 7.227 7.530 1.00 87.25 81 VAL A O 1
ATOM 593 N N . PHE A 1 82 ? 0.495 8.479 5.745 1.00 82.94 82 PHE A N 1
ATOM 594 C CA . PHE A 1 82 ? 0.466 9.759 6.449 1.00 82.94 82 PHE A CA 1
ATOM 595 C C . PHE A 1 82 ? -0.900 10.027 7.090 1.00 82.94 82 PHE A C 1
ATOM 597 O O . PHE A 1 82 ? -0.969 10.304 8.285 1.00 82.94 82 PHE A O 1
ATOM 604 N N . VAL A 1 83 ? -1.989 9.880 6.328 1.00 82.56 83 VAL A N 1
ATOM 605 C CA . VAL A 1 83 ? -3.359 10.070 6.838 1.00 82.56 83 VAL A CA 1
ATOM 606 C C . VAL A 1 83 ? -3.674 9.075 7.958 1.00 82.56 83 VAL A C 1
ATOM 608 O O . VAL A 1 83 ? -4.277 9.446 8.966 1.00 82.56 83 VAL A O 1
ATOM 611 N N . SER A 1 84 ? -3.221 7.829 7.819 1.00 82.88 84 SER A N 1
ATOM 612 C CA . SER A 1 84 ? -3.412 6.794 8.837 1.00 82.88 84 SER A CA 1
ATOM 613 C C . SER A 1 84 ? -2.709 7.143 10.146 1.00 82.88 84 SER A C 1
ATOM 615 O O . SER A 1 84 ? -3.344 7.133 11.199 1.00 82.88 84 SER A O 1
ATOM 617 N N . VAL A 1 85 ? -1.425 7.512 10.082 1.00 86.00 85 VAL A N 1
ATOM 618 C CA . VAL A 1 85 ? -0.629 7.926 11.248 1.00 86.00 85 VAL A CA 1
ATOM 619 C C . VAL A 1 85 ? -1.221 9.175 11.897 1.00 86.00 85 VAL A C 1
ATOM 621 O O . VAL A 1 85 ? -1.394 9.202 13.111 1.00 86.00 85 VAL A O 1
ATOM 624 N N . TRP A 1 86 ? -1.589 10.178 11.099 1.00 86.38 86 TRP A N 1
ATOM 625 C CA . TRP A 1 86 ? -2.216 11.409 11.581 1.00 86.38 86 TRP A CA 1
ATOM 626 C C . TRP A 1 86 ? -3.481 11.119 12.390 1.00 86.38 86 TRP A C 1
ATOM 628 O O . TRP A 1 86 ? -3.629 11.592 13.515 1.00 86.38 86 TRP A O 1
ATOM 638 N N . ASN A 1 87 ? -4.370 10.285 11.851 1.00 85.06 87 ASN A N 1
ATOM 639 C CA . ASN A 1 87 ? -5.614 9.950 12.530 1.00 85.06 87 ASN A CA 1
ATOM 640 C C . ASN A 1 87 ? -5.398 9.076 13.776 1.00 85.06 87 ASN A C 1
ATOM 642 O O . ASN A 1 87 ? -6.162 9.186 14.730 1.00 85.06 87 ASN A O 1
ATOM 646 N N . ILE A 1 88 ? -4.362 8.229 13.784 1.00 85.56 88 ILE A N 1
ATOM 647 C CA . ILE A 1 88 ? -3.968 7.472 14.979 1.00 85.56 88 ILE A CA 1
ATOM 648 C C . ILE A 1 88 ? -3.477 8.420 16.079 1.00 85.56 88 ILE A C 1
ATOM 650 O O . ILE A 1 88 ? -3.903 8.271 17.217 1.00 85.56 88 ILE A O 1
ATOM 654 N N . ILE A 1 89 ? -2.618 9.390 15.744 1.00 88.62 89 ILE A N 1
ATOM 655 C CA . ILE A 1 89 ? -2.035 10.341 16.707 1.00 88.62 89 ILE A CA 1
ATOM 656 C C . ILE A 1 89 ? -3.100 11.261 17.309 1.00 88.62 89 ILE A C 1
ATOM 658 O O . ILE A 1 89 ? -3.043 11.564 18.495 1.00 88.62 89 ILE A O 1
ATOM 662 N N . LEU A 1 90 ? -4.062 11.716 16.503 1.00 86.81 90 LEU A N 1
ATOM 663 C CA . LEU A 1 90 ? -5.129 12.607 16.967 1.00 86.81 90 LEU A CA 1
ATOM 664 C C . LEU A 1 90 ? -6.305 11.880 17.632 1.00 86.81 90 LEU A C 1
ATOM 666 O O . LEU A 1 90 ? -7.293 12.527 17.970 1.00 86.81 90 LEU A O 1
ATOM 670 N N . ASP A 1 91 ? -6.238 10.552 17.760 1.00 80.56 91 ASP A N 1
ATOM 671 C CA . ASP A 1 91 ? -7.348 9.706 18.206 1.00 80.56 91 ASP A CA 1
ATOM 672 C C . ASP A 1 91 ? -8.685 9.998 17.501 1.00 80.56 91 ASP A C 1
ATOM 674 O O . ASP A 1 91 ? -9.774 9.821 18.053 1.00 80.56 91 ASP A O 1
ATOM 678 N N . GLY A 1 92 ? -8.608 10.411 16.234 1.00 73.69 92 GLY A N 1
ATOM 679 C CA . GLY A 1 92 ? -9.786 10.679 15.424 1.00 73.69 92 GLY A CA 1
ATOM 680 C C . GLY A 1 92 ? -10.564 9.389 15.192 1.00 73.69 92 GLY A C 1
ATOM 681 O O . GLY A 1 92 ? -9.987 8.371 14.810 1.00 73.69 92 GLY A O 1
ATOM 682 N N . GLN A 1 93 ? -11.881 9.412 15.403 1.00 73.31 93 GLN A N 1
ATOM 683 C CA . GLN A 1 93 ? -12.756 8.312 14.995 1.00 73.31 93 GLN A CA 1
ATOM 684 C C . GLN A 1 93 ? -12.914 8.371 13.473 1.00 73.31 93 GLN A C 1
ATOM 686 O O . GLN A 1 93 ? -13.568 9.291 12.968 1.00 73.31 93 GLN A O 1
ATOM 691 N N . PRO A 1 94 ? -12.297 7.448 12.715 1.00 66.56 94 PRO A N 1
ATOM 692 C CA . PRO A 1 94 ? -12.379 7.512 11.272 1.00 66.56 94 PRO A CA 1
ATOM 693 C C .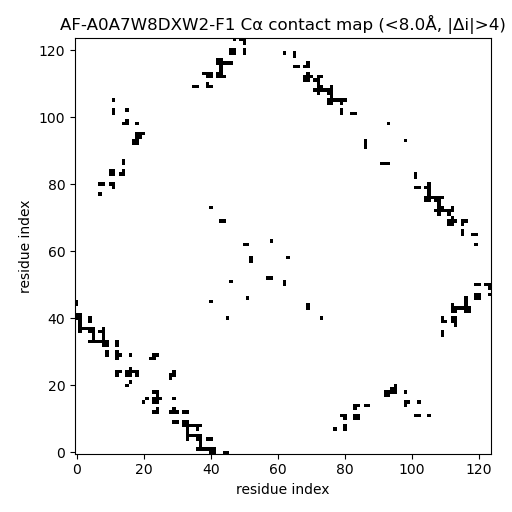 PRO A 1 94 ? -13.791 7.107 10.849 1.00 66.56 94 PRO A C 1
ATOM 695 O O . PRO A 1 94 ? -14.281 6.031 11.197 1.00 66.56 94 PRO A O 1
ATOM 698 N N . ASN A 1 95 ? -14.468 7.984 10.107 1.00 77.81 95 ASN A N 1
ATOM 699 C CA . ASN A 1 95 ? -15.733 7.617 9.484 1.00 77.81 95 ASN A CA 1
ATOM 700 C C . ASN A 1 95 ? -15.482 6.545 8.404 1.00 77.81 95 ASN A C 1
ATOM 702 O O . ASN A 1 95 ? -14.420 6.506 7.779 1.00 77.81 95 ASN A O 1
ATOM 706 N N . SER A 1 96 ? -16.460 5.668 8.167 1.00 76.12 96 SER A N 1
ATOM 707 C CA . SER A 1 96 ? -16.273 4.495 7.298 1.00 76.12 96 SER A CA 1
ATOM 708 C C . SER A 1 96 ? -15.867 4.861 5.865 1.00 76.12 96 SER A C 1
ATOM 710 O O . SER A 1 96 ? -15.099 4.135 5.239 1.00 76.12 96 SER A O 1
ATOM 712 N N . LEU A 1 97 ? -16.341 6.002 5.350 1.00 78.81 97 LEU A N 1
ATOM 713 C CA . LEU A 1 97 ? -15.972 6.505 4.023 1.00 78.81 97 LEU A CA 1
ATOM 714 C C . LEU A 1 97 ? -14.492 6.901 3.945 1.00 78.81 97 LEU A C 1
ATOM 716 O O . LEU A 1 97 ? -13.818 6.520 2.993 1.00 78.81 97 LEU A O 1
ATOM 720 N N . ALA A 1 98 ? -13.963 7.616 4.939 1.00 79.44 98 ALA A N 1
ATOM 721 C CA . ALA A 1 98 ? -12.552 7.985 4.993 1.00 79.44 98 ALA A CA 1
ATOM 722 C C . ALA A 1 98 ? -11.664 6.744 5.126 1.00 79.44 98 ALA A C 1
ATOM 724 O O . ALA A 1 98 ? -10.677 6.628 4.403 1.00 79.44 98 ALA A O 1
ATOM 725 N N . THR A 1 99 ? -12.052 5.781 5.969 1.00 81.50 99 THR A N 1
ATOM 726 C CA . THR A 1 99 ? -11.362 4.489 6.096 1.00 81.50 99 THR A CA 1
ATOM 727 C C . THR A 1 99 ? -11.278 3.768 4.747 1.00 81.50 99 THR A C 1
ATOM 729 O O . THR A 1 99 ? -10.203 3.315 4.352 1.00 81.50 99 THR A O 1
ATOM 732 N N . LEU A 1 100 ? -12.384 3.714 3.997 1.00 82.19 100 LEU A N 1
ATOM 733 C CA . LEU A 1 100 ? -12.426 3.094 2.670 1.00 82.19 100 LEU A CA 1
ATOM 734 C C . LEU A 1 100 ? -11.590 3.854 1.634 1.00 82.19 100 LEU A C 1
ATOM 736 O O . LEU A 1 100 ? -10.907 3.221 0.833 1.00 82.19 100 LEU A O 1
ATOM 740 N N . LEU A 1 101 ? -11.604 5.189 1.650 1.00 85.38 101 LEU A N 1
ATOM 741 C CA . LEU A 1 101 ? -10.798 6.005 0.738 1.00 85.38 101 LEU A CA 1
ATOM 742 C C . LEU A 1 101 ? -9.297 5.839 1.000 1.00 85.38 101 LEU A C 1
ATOM 744 O O . LEU A 1 101 ? -8.524 5.690 0.054 1.00 85.38 101 LEU A O 1
ATOM 748 N N . VAL A 1 102 ? -8.886 5.818 2.270 1.00 85.62 102 VAL A N 1
ATOM 749 C CA . VAL A 1 102 ? -7.487 5.610 2.673 1.00 85.62 102 VAL A CA 1
ATOM 750 C C . VAL A 1 102 ? -7.029 4.200 2.308 1.00 85.62 102 VAL A C 1
ATOM 752 O O . VAL A 1 102 ? -5.994 4.044 1.662 1.00 85.62 102 VAL A O 1
ATOM 755 N N . GLY A 1 103 ? -7.817 3.176 2.649 1.00 85.19 103 GLY A N 1
ATOM 756 C CA . GLY A 1 103 ? -7.513 1.787 2.298 1.00 85.19 103 GLY A CA 1
ATOM 757 C C . GLY A 1 103 ? -7.491 1.551 0.788 1.00 85.19 103 GLY A C 1
ATOM 758 O O . GLY A 1 103 ? -6.566 0.931 0.270 1.00 85.19 103 GLY A O 1
ATOM 759 N N . GLY A 1 104 ? -8.466 2.098 0.060 1.00 86.00 104 GLY A N 1
ATOM 760 C CA . GLY A 1 104 ? -8.538 2.005 -1.396 1.00 86.00 104 GLY A CA 1
ATOM 761 C C . GLY A 1 104 ? -7.361 2.700 -2.078 1.00 86.00 104 GLY A C 1
ATOM 762 O O . GLY A 1 104 ? -6.697 2.096 -2.917 1.00 86.00 104 GLY A O 1
ATOM 763 N N . GLY A 1 105 ? -7.047 3.937 -1.679 1.00 85.62 105 GLY A N 1
ATOM 764 C CA . GLY A 1 105 ? -5.894 4.680 -2.195 1.00 85.62 105 GLY A CA 1
ATOM 765 C C . GLY A 1 105 ? -4.567 3.972 -1.915 1.00 85.62 105 GLY A C 1
ATOM 766 O O . GLY A 1 105 ? -3.706 3.902 -2.792 1.00 85.62 105 GLY A O 1
ATOM 767 N N . PHE A 1 106 ? -4.436 3.368 -0.732 1.00 87.81 106 PHE A N 1
ATOM 768 C CA . PHE A 1 106 ? -3.288 2.543 -0.380 1.00 87.81 106 PHE A CA 1
ATOM 769 C C . PHE A 1 106 ? -3.148 1.321 -1.295 1.00 87.81 106 PHE A C 1
ATOM 771 O O . PHE A 1 106 ? -2.087 1.116 -1.886 1.00 87.81 106 PHE A O 1
ATOM 778 N N . VAL A 1 107 ? -4.219 0.537 -1.460 1.00 88.25 107 VAL A N 1
ATOM 779 C CA . VAL A 1 107 ? -4.207 -0.668 -2.303 1.00 88.25 107 VAL A CA 1
ATOM 780 C C . VAL A 1 107 ? -3.904 -0.320 -3.757 1.00 88.25 107 VAL A C 1
ATOM 782 O O . VAL A 1 107 ? -3.056 -0.962 -4.378 1.00 88.25 107 VAL A O 1
ATOM 785 N N . ILE A 1 108 ? -4.538 0.725 -4.295 1.00 88.81 108 ILE A N 1
ATOM 786 C CA . ILE A 1 108 ? -4.288 1.203 -5.660 1.00 88.81 108 ILE A CA 1
ATOM 787 C C . ILE A 1 108 ? -2.819 1.613 -5.818 1.00 88.81 108 ILE A C 1
ATOM 789 O O . ILE A 1 108 ? -2.162 1.190 -6.771 1.00 88.81 108 ILE A O 1
ATOM 793 N N . GLY A 1 109 ? -2.280 2.385 -4.869 1.00 85.81 109 GLY A N 1
ATOM 794 C CA . GLY A 1 109 ? -0.897 2.853 -4.910 1.00 85.81 109 GLY A CA 1
ATOM 795 C C . GLY A 1 109 ? 0.121 1.711 -4.896 1.00 85.81 109 GLY A C 1
ATOM 796 O O . GLY A 1 109 ? 1.018 1.661 -5.740 1.00 85.81 109 GLY A O 1
ATOM 797 N N . VAL A 1 110 ? -0.048 0.747 -3.989 1.00 85.62 110 VAL A N 1
ATOM 798 C CA . VAL A 1 110 ? 0.828 -0.430 -3.899 1.00 85.62 110 VAL A CA 1
ATOM 799 C C . VAL A 1 110 ? 0.684 -1.321 -5.143 1.00 85.62 110 VAL A C 1
ATOM 801 O O . VAL A 1 110 ? 1.692 -1.786 -5.675 1.00 85.62 110 VAL A O 1
ATOM 804 N N . THR A 1 111 ? -0.528 -1.484 -5.690 1.00 87.56 111 THR A N 1
ATOM 805 C CA . THR A 1 111 ? -0.748 -2.235 -6.943 1.00 87.56 111 THR A CA 1
ATOM 806 C C . THR A 1 111 ? 0.031 -1.612 -8.100 1.00 87.56 111 THR A C 1
ATOM 808 O O . THR A 1 111 ? 0.694 -2.327 -8.852 1.00 87.56 111 THR A O 1
ATOM 811 N N . MET A 1 112 ? -0.010 -0.281 -8.234 1.00 83.00 112 MET A N 1
ATOM 812 C CA . MET A 1 112 ? 0.729 0.441 -9.275 1.00 83.00 112 MET A CA 1
ATOM 813 C C . MET A 1 112 ? 2.241 0.226 -9.160 1.00 83.00 112 MET A C 1
ATOM 815 O O . MET A 1 112 ? 2.894 0.004 -10.179 1.00 83.00 112 MET A O 1
ATOM 819 N N . GLN A 1 113 ? 2.794 0.226 -7.942 1.00 83.06 113 GLN A N 1
ATOM 820 C CA . 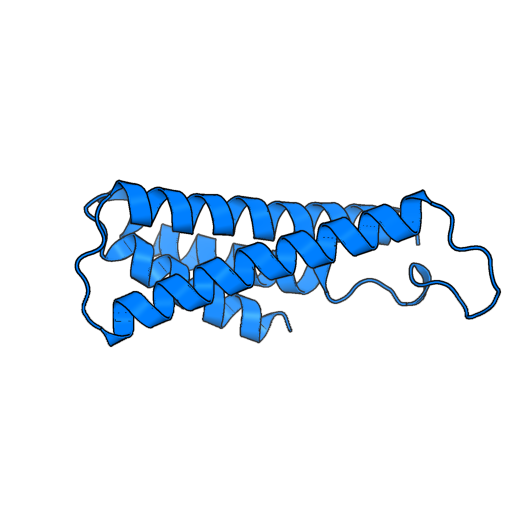GLN A 1 113 ? 4.217 -0.057 -7.712 1.00 83.06 113 GLN A CA 1
ATOM 821 C C . GLN A 1 113 ? 4.593 -1.487 -8.122 1.00 83.06 113 GLN A C 1
ATOM 823 O O . GLN A 1 113 ? 5.582 -1.687 -8.826 1.00 83.06 113 GLN A O 1
ATOM 828 N N . ILE A 1 114 ? 3.787 -2.483 -7.734 1.00 84.12 114 ILE A N 1
ATOM 829 C CA . ILE A 1 114 ? 4.015 -3.893 -8.092 1.00 84.12 114 ILE A CA 1
ATOM 830 C C . ILE A 1 114 ? 3.957 -4.075 -9.613 1.00 84.12 114 ILE A C 1
ATOM 832 O O . ILE A 1 114 ? 4.827 -4.729 -10.198 1.00 84.12 114 ILE A O 1
ATOM 836 N N . ALA A 1 115 ? 2.960 -3.478 -10.269 1.00 83.75 115 ALA A N 1
ATOM 837 C CA . ALA A 1 115 ? 2.801 -3.540 -11.717 1.00 83.75 115 ALA A CA 1
ATOM 838 C C . ALA A 1 115 ? 3.981 -2.873 -12.443 1.00 83.75 115 ALA A C 1
ATOM 840 O O . ALA A 1 115 ? 4.601 -3.491 -13.304 1.00 83.75 115 ALA A O 1
ATOM 841 N N . ALA A 1 116 ? 4.351 -1.647 -12.065 1.00 80.75 116 ALA A N 1
ATOM 842 C CA . ALA A 1 116 ? 5.487 -0.948 -12.665 1.00 80.75 116 ALA A CA 1
ATOM 843 C C . ALA A 1 116 ? 6.803 -1.718 -12.460 1.00 80.75 116 ALA A C 1
ATOM 845 O O . ALA A 1 116 ? 7.558 -1.934 -13.409 1.00 80.75 116 ALA A O 1
ATOM 846 N N . GLY A 1 117 ? 7.030 -2.210 -11.241 1.00 80.00 117 GLY A N 1
ATOM 847 C CA . GLY A 1 117 ? 8.204 -2.988 -10.872 1.00 80.00 117 GLY A CA 1
ATOM 848 C C . GLY A 1 117 ? 8.347 -4.300 -11.638 1.00 80.00 117 GLY A C 1
ATOM 849 O O . GLY A 1 117 ? 9.425 -4.639 -12.127 1.00 80.00 117 GLY A O 1
ATOM 850 N N . SER A 1 118 ? 7.260 -5.067 -11.737 1.00 81.25 118 SER A N 1
ATOM 851 C CA . SER A 1 118 ? 7.241 -6.333 -12.480 1.00 81.25 118 SER A CA 1
ATOM 852 C C . SER A 1 118 ? 7.450 -6.121 -13.980 1.00 81.25 118 SER A C 1
ATOM 854 O O . SER A 1 118 ? 8.251 -6.835 -14.581 1.00 81.25 118 SER A O 1
ATOM 856 N N . ILE A 1 119 ? 6.814 -5.104 -14.574 1.00 79.56 119 ILE A N 1
ATOM 857 C CA . ILE A 1 119 ? 6.992 -4.760 -15.992 1.00 79.56 119 ILE A CA 1
ATOM 858 C C . ILE A 1 119 ? 8.432 -4.325 -16.283 1.00 79.56 119 ILE A C 1
ATOM 860 O O . ILE A 1 119 ? 8.954 -4.674 -17.339 1.00 79.56 119 ILE A O 1
ATOM 864 N N . ALA A 1 120 ? 9.072 -3.573 -15.384 1.00 74.38 120 ALA A N 1
ATOM 865 C CA . ALA A 1 120 ? 10.464 -3.169 -15.557 1.00 74.38 120 ALA A CA 1
ATOM 866 C C . ALA A 1 120 ? 11.419 -4.371 -15.516 1.00 74.38 120 ALA A C 1
ATOM 868 O O . ALA A 1 120 ? 12.256 -4.507 -16.401 1.00 74.38 120 ALA A O 1
ATOM 869 N N . ARG A 1 121 ? 11.254 -5.281 -14.542 1.00 72.75 121 ARG A N 1
ATOM 870 C CA . ARG A 1 121 ? 12.089 -6.491 -14.422 1.00 72.75 121 ARG A CA 1
ATOM 871 C C . ARG A 1 121 ? 11.910 -7.477 -15.570 1.00 72.75 121 ARG A C 1
ATOM 873 O O . ARG A 1 121 ? 12.886 -8.069 -15.992 1.00 72.75 121 ARG A O 1
ATOM 880 N N . ALA A 1 122 ? 10.698 -7.639 -16.098 1.00 75.50 122 ALA A N 1
ATOM 881 C CA . ALA A 1 122 ? 10.456 -8.513 -17.250 1.00 75.50 122 ALA A CA 1
ATOM 882 C C . ALA A 1 122 ? 11.092 -8.001 -18.561 1.00 75.50 122 ALA A C 1
ATOM 884 O O . ALA A 1 122 ? 11.012 -8.680 -19.583 1.00 75.50 122 ALA A O 1
ATOM 885 N N . ARG A 1 123 ? 11.641 -6.779 -18.562 1.00 64.44 123 ARG A N 1
ATOM 886 C CA . ARG A 1 123 ? 12.243 -6.125 -19.732 1.00 64.44 123 ARG A CA 1
ATOM 887 C C . ARG A 1 123 ? 13.752 -5.894 -19.605 1.00 64.44 123 ARG A C 1
ATOM 889 O O . ARG A 1 123 ? 14.330 -5.440 -20.589 1.00 64.44 123 ARG A O 1
ATOM 896 N N . ALA A 1 124 ? 14.331 -6.137 -18.430 1.00 61.44 124 ALA A N 1
ATOM 897 C CA . ALA A 1 124 ? 15.775 -6.149 -18.202 1.00 61.44 124 ALA A CA 1
ATOM 898 C C . ALA A 1 124 ? 16.342 -7.518 -18.600 1.00 61.44 124 ALA A C 1
ATOM 900 O O . ALA A 1 124 ? 17.460 -7.542 -19.154 1.00 61.44 124 ALA A O 1
#

Foldseek 3Di:
DLVVQLVLQLLLLVLLLLAPPVVSVDPVNSNVSSVLSSLLCCLQVPQPCVLPDPPPDDDDVVSVVLNVLSVQLVVLLVVLSVVSVVCVVVVPRDYPVNSCSSVVSNVSSSVSSNVSRVVRVVVD

Sequence (124 aa):
MAMMGAAGGLFVAAHLGRGSVELLGFPVVILAATIYAFIGFYLGIDLPPDAAPRADNVATPRVKWIERLSASGTFFAALAVFVSVWNIILDGQPNSLATLLVGGGFVIGVTMQIAAGSIARARA

Solvent-accessible surface area (backbone atoms only — not comparable to full-atom values): 6061 Å² total; per-residue (Å²): 106,23,71,59,28,23,56,34,22,39,38,32,24,54,41,35,34,69,23,89,44,73,76,42,45,37,69,67,49,24,51,48,42,14,52,50,25,22,49,11,32,39,35,26,67,64,54,60,69,83,62,44,70,62,94,74,88,69,72,52,72,64,54,59,49,37,54,50,41,16,52,51,9,49,50,35,29,50,50,23,24,50,55,20,46,51,36,61,76,68,67,52,82,55,52,61,68,58,39,49,50,37,52,48,41,26,54,53,9,32,50,35,7,36,51,28,19,52,58,45,60,78,71,98

Radius of gyration: 15.95 Å; Cα contacts (8 Å, |Δi|>4): 184; chains: 1; bounding box: 40×24×44 Å

Secondary structure (DSSP, 8-state):
-HHHHHHHHHHHHHHHHTSS-GGGGSHHHHHHHHHHHHHHHHHHHS--GGGS--SSS---HHHHHHHHHHHHHHHHHHHHHHHHHHHHHTT----HHHHHHHHHHHHHHHHHHHHHHHHHHTT-

Organism: NCBI:txid87461

pLDDT: mean 75.81, std 10.46, range [45.19, 88.81]